Protein AF-A0A1A8GLI5-F1 (afdb_monomer)

Solvent-accessible surface area (backbone atoms only — not comparable to full-atom values): 11047 Å² total; per-residue (Å²): 137,87,86,85,82,88,81,87,75,89,77,87,80,89,78,92,78,89,78,91,79,91,77,84,79,96,72,57,60,94,67,29,44,73,99,77,45,42,70,62,72,66,84,90,74,77,92,80,92,84,79,93,79,85,87,86,91,90,84,86,86,76,79,86,70,85,70,78,75,76,88,79,75,94,66,72,68,57,59,62,54,50,57,49,52,52,52,51,53,51,50,51,53,50,52,54,51,50,50,51,53,52,52,53,51,51,52,52,51,50,50,51,52,52,51,51,55,49,52,56,49,50,52,52,50,51,51,51,51,52,54,53,52,74,70,50,75,86,83,77,80,88,77,89,79,86,86,86,88,89,82,83,91,81,84,86,134

Foldseek 3Di:
DDDDDDDDDDDDDDDDDDDDDPDDDDDADPQFDDPVRHRPPDPDDDDDDDDDDDDDDDDDDDDPDPPPDDDDDPPPVPVVVVVVVVVVVVVVVVVVVVVVVVVVVVVVVVVVVVVVVVVVVVVVVVVVVVVVVVVDPPPPPPDDDDDDDDDDDDDDD

Sequence (157 aa):
QQQVTYQTHFRPTYKTGYKLVTVLEWKCCPGYSGPNCKNFNPPSGGQTHLGPRSHPPPNSGVSARQAQRPERRETAHHETRHGVSDKVRLLEGEVQRLSRTVVDLQSTLNGLTNNLLTNLQDDSKKMLLTLLNNMHPQNNSNSSGAEENPAVLDGHQ

pLDDT: mean 71.93, std 22.94, range [34.28, 98.44]

Structure (mmCIF, N/CA/C/O backbone):
data_AF-A0A1A8GLI5-F1
#
_entry.id   AF-A0A1A8GLI5-F1
#
loop_
_atom_site.group_PDB
_atom_site.id
_atom_site.type_symbol
_atom_site.label_atom_id
_atom_site.label_alt_id
_atom_site.label_comp_id
_atom_site.label_asym_id
_atom_site.label_entity_id
_atom_site.label_seq_id
_atom_site.pdbx_PDB_ins_code
_atom_site.Cartn_x
_atom_site.Cartn_y
_atom_site.Cartn_z
_atom_site.occupancy
_atom_site.B_iso_or_equiv
_atom_site.auth_seq_id
_atom_site.auth_comp_id
_atom_site.auth_asym_id
_atom_site.auth_atom_id
_atom_site.pdbx_PDB_model_num
ATOM 1 N N . GLN A 1 1 ? 51.891 26.035 -65.446 1.00 55.50 1 GLN A N 1
ATOM 2 C CA . GLN A 1 1 ? 51.463 24.628 -65.282 1.00 55.50 1 GLN A CA 1
ATOM 3 C C . GLN A 1 1 ? 50.762 24.525 -63.942 1.00 55.50 1 GLN A C 1
ATOM 5 O O . GLN A 1 1 ? 51.314 25.013 -62.965 1.00 55.50 1 GLN A O 1
ATOM 10 N N . GLN A 1 2 ? 49.537 24.005 -63.903 1.00 68.75 2 GLN A N 1
ATOM 11 C CA . GLN A 1 2 ? 48.732 23.965 -62.682 1.00 68.75 2 GLN A CA 1
ATOM 12 C C . GLN A 1 2 ? 48.789 22.552 -62.101 1.00 68.75 2 GLN A C 1
ATOM 14 O O . GLN A 1 2 ? 48.464 21.587 -62.790 1.00 68.75 2 GLN A O 1
ATOM 19 N N . GLN A 1 3 ? 49.277 22.433 -60.868 1.00 74.62 3 GLN A N 1
ATOM 20 C CA . GLN A 1 3 ? 49.448 21.151 -60.193 1.00 74.62 3 GLN A CA 1
ATOM 21 C C . GLN A 1 3 ? 48.138 20.771 -59.499 1.00 74.62 3 GLN A C 1
ATOM 23 O O . GLN A 1 3 ? 47.621 21.523 -58.675 1.00 74.62 3 GLN A O 1
ATOM 28 N N . VAL A 1 4 ? 47.590 19.613 -59.863 1.00 80.81 4 VAL A N 1
ATOM 29 C CA . VAL A 1 4 ? 46.376 19.064 -59.256 1.00 80.81 4 VAL A CA 1
ATOM 30 C C . VAL A 1 4 ? 46.786 18.162 -58.097 1.00 80.81 4 VAL A C 1
ATOM 32 O O . VAL A 1 4 ? 47.495 17.176 -58.299 1.00 80.81 4 VAL A O 1
ATOM 35 N N . THR A 1 5 ? 46.337 18.495 -56.889 1.00 80.94 5 THR A N 1
ATOM 36 C CA . THR A 1 5 ? 46.560 17.683 -55.686 1.00 80.94 5 THR A CA 1
ATOM 37 C C . THR A 1 5 ? 45.296 16.893 -55.372 1.00 80.94 5 THR A C 1
ATOM 39 O O . THR A 1 5 ? 44.237 17.474 -55.144 1.00 80.94 5 THR A O 1
ATOM 42 N N . TYR A 1 6 ? 45.401 15.566 -55.340 1.00 81.62 6 TYR A N 1
ATOM 43 C CA . TYR A 1 6 ? 44.294 14.683 -54.979 1.00 81.62 6 TYR A CA 1
ATOM 44 C C . TYR A 1 6 ? 44.331 14.387 -53.481 1.00 81.62 6 TYR A C 1
ATOM 46 O O . TYR A 1 6 ? 45.298 13.816 -52.980 1.00 81.62 6 TYR A O 1
ATOM 54 N N . GLN A 1 7 ? 43.267 14.754 -52.765 1.00 82.12 7 GLN A N 1
ATOM 55 C CA . GLN A 1 7 ? 43.093 14.416 -51.355 1.00 82.12 7 GLN A CA 1
ATOM 56 C C . GLN A 1 7 ? 41.993 13.363 -51.213 1.00 82.12 7 GLN A C 1
ATOM 58 O O . GLN A 1 7 ? 40.849 13.570 -51.617 1.00 82.12 7 GLN A O 1
ATOM 63 N N . THR A 1 8 ? 42.346 12.212 -50.644 1.00 81.44 8 THR A N 1
ATOM 64 C CA . THR A 1 8 ? 41.384 11.134 -50.395 1.00 81.44 8 THR A CA 1
ATOM 65 C C . THR A 1 8 ? 40.792 11.308 -49.003 1.00 81.44 8 THR A C 1
ATOM 67 O O . THR A 1 8 ? 41.520 11.321 -48.013 1.00 81.44 8 THR A O 1
ATOM 70 N N . HIS A 1 9 ? 39.466 11.428 -48.919 1.00 82.62 9 HIS A N 1
ATOM 71 C CA . HIS A 1 9 ? 38.748 11.525 -47.650 1.00 82.62 9 HIS A CA 1
ATOM 72 C C . HIS A 1 9 ? 38.094 10.189 -47.307 1.00 82.62 9 HIS A C 1
ATOM 74 O O . HIS A 1 9 ? 37.329 9.634 -48.098 1.00 82.62 9 HIS A O 1
ATOM 80 N N . PHE A 1 10 ? 38.364 9.688 -46.104 1.00 85.50 10 PHE A N 1
ATOM 81 C CA . PHE A 1 10 ? 37.701 8.503 -45.578 1.00 85.50 10 PHE A CA 1
ATOM 82 C C . PHE A 1 10 ? 36.232 8.818 -45.270 1.00 85.50 10 PHE A C 1
ATOM 84 O O . PHE A 1 10 ? 35.932 9.713 -44.479 1.00 85.50 10 PHE A O 1
ATOM 91 N N . ARG A 1 11 ? 35.313 8.077 -45.897 1.00 82.00 11 ARG A N 1
ATOM 92 C CA . ARG A 1 11 ? 33.871 8.149 -45.628 1.00 82.00 11 ARG A CA 1
ATOM 93 C C . ARG A 1 11 ? 33.453 6.909 -44.834 1.00 82.00 11 ARG A C 1
ATOM 95 O O . ARG A 1 11 ? 33.135 5.890 -45.453 1.00 82.00 11 ARG A O 1
ATOM 102 N N . PRO A 1 12 ? 33.467 6.944 -43.488 1.00 84.81 12 PRO A N 1
ATOM 103 C CA . PRO A 1 12 ? 32.988 5.815 -42.708 1.00 84.81 12 PRO A CA 1
ATOM 104 C C . PRO A 1 12 ? 31.524 5.549 -43.052 1.00 84.81 12 PRO A C 1
ATOM 106 O O . PRO A 1 12 ? 30.674 6.432 -42.955 1.00 84.81 12 PRO A O 1
ATOM 109 N N . THR A 1 13 ? 31.237 4.317 -43.460 1.00 84.94 13 THR A N 1
ATOM 110 C CA . THR A 1 13 ? 29.864 3.839 -43.616 1.00 84.94 13 THR A CA 1
ATOM 111 C C . THR A 1 13 ? 29.489 3.098 -42.344 1.00 84.94 13 THR A C 1
ATOM 113 O O . THR A 1 13 ? 30.038 2.034 -42.054 1.00 84.94 13 THR A O 1
ATOM 116 N N . TYR A 1 14 ? 28.573 3.664 -41.567 1.00 88.19 14 TYR A N 1
ATOM 117 C CA . TYR A 1 14 ? 28.050 3.002 -40.379 1.00 88.19 14 TYR A CA 1
ATOM 118 C C . TYR A 1 14 ? 27.063 1.906 -40.787 1.00 88.19 14 TYR A C 1
ATOM 120 O O . TYR A 1 14 ? 26.256 2.089 -41.698 1.00 88.19 14 TYR A O 1
ATOM 128 N N . LYS A 1 15 ? 27.128 0.763 -40.103 1.00 88.00 15 LYS A N 1
ATOM 129 C CA . LYS A 1 15 ? 26.188 -0.349 -40.272 1.00 88.00 15 LYS A CA 1
ATOM 130 C C . LYS A 1 15 ? 25.442 -0.586 -38.966 1.00 88.00 15 LYS A C 1
ATOM 132 O O . LYS A 1 15 ? 26.041 -0.539 -37.893 1.00 88.00 15 LYS A O 1
ATOM 137 N N . THR A 1 16 ? 24.150 -0.874 -39.066 1.00 91.12 16 THR A N 1
ATOM 138 C CA . THR A 1 16 ? 23.327 -1.253 -37.916 1.00 91.12 16 THR A CA 1
ATOM 139 C C . THR A 1 16 ? 23.561 -2.724 -37.590 1.00 91.12 16 THR A C 1
ATOM 141 O O . THR A 1 16 ? 23.347 -3.587 -38.438 1.00 91.12 16 THR A O 1
ATOM 144 N N . GLY A 1 17 ? 24.005 -3.012 -36.367 1.00 91.50 17 GLY A N 1
ATOM 145 C CA . GLY A 1 17 ? 24.081 -4.366 -35.820 1.00 91.50 17 GLY A CA 1
ATOM 146 C C . GLY A 1 17 ? 23.008 -4.575 -34.754 1.00 91.50 17 GLY A C 1
ATOM 147 O O . GLY A 1 17 ? 22.709 -3.658 -33.989 1.00 91.50 17 GLY A O 1
ATOM 148 N N . TYR A 1 18 ? 22.449 -5.781 -34.687 1.00 89.88 18 TYR A N 1
ATOM 149 C CA . TYR A 1 18 ? 21.502 -6.175 -33.645 1.00 89.88 18 TYR A CA 1
ATOM 150 C C . TYR A 1 18 ? 22.209 -7.080 -32.638 1.00 89.88 18 TYR A C 1
ATOM 152 O O . TYR A 1 18 ? 22.925 -8.003 -33.020 1.00 89.88 18 TYR A O 1
ATOM 160 N N . LYS A 1 19 ? 22.010 -6.816 -31.346 1.00 86.94 19 LYS A N 1
ATOM 161 C CA . LYS A 1 19 ? 22.516 -7.652 -30.256 1.00 86.94 19 LYS A CA 1
ATOM 162 C C . LYS A 1 19 ? 21.336 -8.156 -29.440 1.00 86.94 19 LYS A C 1
ATOM 164 O O . LYS A 1 19 ? 20.537 -7.352 -28.967 1.00 86.94 19 LYS A O 1
ATOM 169 N N . LEU A 1 20 ? 21.257 -9.471 -29.257 1.00 89.44 20 LEU A N 1
ATOM 170 C CA . LEU A 1 20 ? 20.320 -10.079 -28.321 1.00 89.44 20 LEU A CA 1
ATOM 171 C C . LEU A 1 20 ? 20.893 -9.968 -26.904 1.00 89.44 20 LEU A C 1
ATOM 173 O O . LEU A 1 20 ? 22.037 -10.351 -26.658 1.00 89.44 20 LEU A O 1
ATOM 177 N N . VAL A 1 21 ? 20.106 -9.426 -25.981 1.00 86.19 21 VAL A N 1
ATOM 178 C CA . VAL A 1 21 ? 20.453 -9.336 -24.559 1.00 86.19 21 VAL A CA 1
ATOM 179 C C . VAL A 1 21 ? 19.558 -10.322 -23.820 1.00 86.19 21 VAL A C 1
ATOM 181 O O . VAL A 1 21 ? 18.352 -10.116 -23.751 1.00 86.19 21 VAL A O 1
ATOM 184 N N . THR A 1 22 ? 20.138 -11.419 -23.329 1.00 89.19 22 THR A N 1
ATOM 185 C CA . THR A 1 22 ? 19.404 -12.514 -22.667 1.00 89.19 22 THR A CA 1
ATOM 186 C C . THR A 1 22 ? 19.232 -12.301 -21.167 1.00 89.19 22 THR A C 1
ATOM 188 O O . THR A 1 22 ? 18.294 -12.828 -20.581 1.00 89.19 22 THR A O 1
ATOM 191 N N . VAL A 1 23 ? 20.117 -11.520 -20.544 1.00 83.69 23 VAL A N 1
ATOM 192 C CA . VAL A 1 23 ? 20.061 -11.171 -19.122 1.00 83.69 23 VAL A CA 1
ATOM 193 C C . VAL A 1 23 ? 20.458 -9.709 -18.971 1.00 83.69 23 VAL A C 1
ATOM 195 O O . VAL A 1 23 ? 21.470 -9.273 -19.525 1.00 83.69 23 VAL A O 1
ATOM 198 N N . LEU A 1 24 ? 19.659 -8.953 -18.220 1.00 83.69 24 LEU A N 1
ATOM 199 C CA . LEU A 1 24 ? 19.950 -7.577 -17.843 1.00 83.69 24 LEU A CA 1
ATOM 200 C C . LEU A 1 24 ? 19.832 -7.454 -16.328 1.00 83.69 24 LEU A C 1
ATOM 202 O O . LEU A 1 24 ? 18.825 -7.835 -15.741 1.00 83.69 24 LEU A O 1
ATOM 206 N N . GLU A 1 25 ? 20.875 -6.916 -15.711 1.00 81.06 25 GLU A N 1
ATOM 207 C CA . GLU A 1 25 ? 20.880 -6.566 -14.298 1.00 81.06 25 GLU A CA 1
ATOM 208 C C . GLU A 1 25 ? 20.814 -5.043 -14.187 1.00 81.06 25 GLU A C 1
ATOM 210 O O . GLU A 1 25 ? 21.560 -4.332 -14.870 1.00 81.06 25 GLU A O 1
ATOM 215 N N . TRP A 1 26 ? 19.919 -4.532 -13.342 1.00 84.00 26 TRP A N 1
ATOM 216 C CA . TRP A 1 26 ? 19.853 -3.101 -13.075 1.00 84.00 26 TRP A CA 1
ATOM 217 C C . TRP A 1 26 ? 21.076 -2.677 -12.258 1.00 84.00 26 TRP A C 1
ATOM 219 O O . TRP A 1 26 ? 21.265 -3.121 -11.128 1.00 84.00 26 TRP A O 1
ATOM 229 N N . LYS A 1 27 ? 21.907 -1.800 -12.827 1.00 87.31 27 LYS A N 1
ATOM 230 C CA . LYS A 1 27 ? 23.078 -1.221 -12.158 1.00 87.31 27 LYS A CA 1
ATOM 231 C C . LYS A 1 27 ? 23.028 0.294 -12.230 1.00 87.31 27 LYS A C 1
ATOM 233 O O . LYS A 1 27 ? 22.599 0.865 -13.230 1.00 87.31 27 LYS A O 1
ATOM 238 N N . CYS A 1 28 ? 23.499 0.943 -11.172 1.00 90.25 28 CYS A N 1
ATOM 239 C CA . CYS A 1 28 ? 23.680 2.385 -11.172 1.00 90.25 28 CYS A CA 1
ATOM 240 C C . CYS A 1 28 ? 24.827 2.783 -12.115 1.00 90.25 28 CYS A C 1
ATOM 242 O O . CYS A 1 28 ? 25.810 2.053 -12.261 1.00 90.25 28 CYS A O 1
ATOM 244 N N . CYS A 1 29 ? 24.713 3.955 -12.744 1.00 90.25 29 CYS A N 1
ATOM 245 C CA . CYS A 1 29 ? 25.813 4.546 -13.504 1.00 90.25 29 CYS A CA 1
ATOM 246 C C . CYS A 1 29 ? 27.051 4.738 -12.603 1.00 90.25 29 CYS A C 1
ATOM 248 O O . CYS A 1 29 ? 26.889 4.963 -11.400 1.00 90.25 29 CYS A O 1
ATOM 250 N N . PRO A 1 30 ? 28.280 4.711 -13.155 1.00 89.69 30 PRO A N 1
ATOM 251 C CA . PRO A 1 30 ? 29.489 4.990 -12.382 1.00 89.69 30 PRO A CA 1
ATOM 252 C C . PRO A 1 30 ? 29.357 6.281 -11.552 1.00 89.69 30 PRO A C 1
ATOM 254 O O . PRO A 1 30 ? 28.968 7.319 -12.085 1.00 89.69 30 PRO A O 1
ATOM 257 N N . GLY A 1 31 ? 29.645 6.205 -10.247 1.00 85.00 31 GLY A N 1
ATOM 258 C CA . GLY A 1 31 ? 29.505 7.320 -9.293 1.00 85.00 31 GLY A CA 1
ATOM 259 C C . GLY A 1 31 ? 28.176 7.375 -8.522 1.00 85.00 31 GLY A C 1
ATOM 260 O O . GLY A 1 31 ? 28.040 8.177 -7.599 1.00 85.00 31 GLY A O 1
ATOM 261 N N . TYR A 1 32 ? 27.214 6.508 -8.844 1.00 88.00 32 TYR A N 1
ATOM 262 C CA . TYR A 1 32 ? 25.923 6.423 -8.159 1.00 88.00 32 TYR A CA 1
ATOM 263 C C . TYR A 1 32 ? 25.768 5.062 -7.47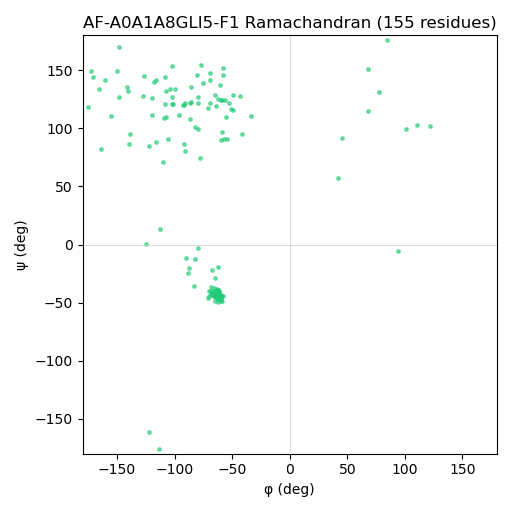0 1.00 88.00 32 TYR A C 1
ATOM 265 O O . TYR A 1 32 ? 26.179 4.039 -8.017 1.00 88.00 32 TYR A O 1
ATOM 273 N N . SER A 1 33 ? 25.178 5.030 -6.273 1.00 87.25 33 SER A N 1
ATOM 274 C CA . SER A 1 33 ? 25.004 3.797 -5.492 1.00 87.25 33 SER A CA 1
ATOM 275 C C . SER A 1 33 ? 23.734 3.806 -4.629 1.00 87.25 33 SER A C 1
ATOM 277 O O . SER A 1 33 ? 23.042 4.820 -4.494 1.00 87.25 33 SER A O 1
ATOM 279 N N . GLY A 1 34 ? 23.401 2.643 -4.064 1.00 85.75 34 GLY A N 1
ATOM 280 C CA . GLY A 1 34 ? 22.230 2.447 -3.210 1.00 85.75 34 GLY A CA 1
ATOM 281 C C . GLY A 1 34 ? 20.926 2.175 -3.974 1.00 85.75 34 GLY A C 1
ATOM 282 O O . GLY A 1 34 ? 20.897 2.230 -5.204 1.00 85.75 34 GLY A O 1
ATOM 283 N N . PRO A 1 35 ? 19.824 1.905 -3.249 1.00 84.19 35 PRO A N 1
ATOM 284 C CA . PRO A 1 35 ? 18.543 1.484 -3.832 1.00 84.19 35 PRO A CA 1
ATOM 285 C C . PRO A 1 35 ? 17.910 2.532 -4.758 1.00 84.19 35 PRO A C 1
ATOM 287 O O . PRO A 1 35 ? 17.083 2.193 -5.594 1.00 84.19 35 PRO A O 1
ATOM 290 N N . ASN A 1 36 ? 18.320 3.797 -4.633 1.00 85.31 36 ASN A N 1
ATOM 291 C CA . ASN A 1 36 ? 17.832 4.910 -5.446 1.00 85.31 36 ASN A CA 1
ATOM 292 C C . ASN A 1 36 ? 18.908 5.492 -6.378 1.00 85.31 36 ASN A C 1
ATOM 294 O O . ASN A 1 36 ? 18.722 6.600 -6.872 1.00 85.31 36 ASN A O 1
ATOM 298 N N . CYS A 1 37 ? 20.045 4.801 -6.572 1.00 89.69 37 CYS A N 1
ATOM 299 C CA . CYS A 1 37 ? 21.197 5.294 -7.337 1.00 89.69 37 CYS A CA 1
ATOM 300 C C . CYS A 1 37 ? 21.500 6.767 -7.037 1.00 89.69 37 CYS A C 1
ATOM 302 O O . CYS A 1 37 ? 21.468 7.609 -7.932 1.00 89.69 37 CYS A O 1
ATOM 304 N N . LYS A 1 38 ? 21.736 7.098 -5.764 1.00 88.12 38 LYS A N 1
ATOM 305 C CA . LYS A 1 38 ? 22.083 8.464 -5.363 1.00 88.12 38 LYS A CA 1
ATOM 306 C C . LYS A 1 38 ? 23.565 8.695 -5.635 1.00 88.12 38 LYS A C 1
ATOM 308 O O . LYS A 1 38 ? 24.366 7.768 -5.531 1.00 88.12 38 LYS A O 1
ATOM 313 N N . ASN A 1 39 ? 23.920 9.924 -6.006 1.00 86.38 39 ASN A N 1
ATOM 314 C CA . ASN A 1 39 ? 25.314 10.293 -6.217 1.00 86.38 39 ASN A CA 1
ATOM 315 C C . ASN A 1 39 ? 26.086 10.060 -4.913 1.00 86.38 39 ASN A C 1
ATOM 317 O O . ASN A 1 39 ? 25.691 10.587 -3.870 1.00 86.38 39 ASN A O 1
ATOM 321 N N . PHE A 1 40 ? 27.148 9.257 -4.978 1.00 71.44 40 PHE A N 1
ATOM 322 C CA . PHE A 1 40 ? 28.005 9.011 -3.826 1.00 71.44 40 PHE A CA 1
ATOM 323 C C . PHE A 1 40 ? 28.990 10.155 -3.594 1.00 71.44 40 PHE A C 1
ATOM 325 O O . PHE A 1 40 ? 29.700 10.095 -2.604 1.00 71.44 40 PHE A O 1
ATOM 332 N N . ASN A 1 41 ? 29.047 11.199 -4.435 1.00 67.50 41 ASN A N 1
ATOM 333 C CA . ASN A 1 41 ? 29.911 12.337 -4.131 1.00 67.50 41 ASN A CA 1
ATOM 334 C C . ASN A 1 41 ? 29.545 12.886 -2.744 1.00 67.50 41 ASN A C 1
ATOM 336 O O . ASN A 1 41 ? 28.466 13.477 -2.601 1.00 67.50 41 ASN A O 1
ATOM 340 N N . PRO A 1 42 ? 30.413 12.713 -1.724 1.00 57.19 42 PRO A N 1
ATOM 341 C CA . PRO A 1 42 ? 30.255 13.496 -0.520 1.00 57.19 42 PRO A CA 1
ATOM 342 C C . PRO A 1 42 ? 30.320 14.967 -0.949 1.00 57.19 42 PRO A C 1
ATOM 344 O O . PRO A 1 42 ? 31.027 15.286 -1.916 1.00 57.19 42 PRO A O 1
ATOM 347 N N . PRO A 1 43 ? 29.575 15.874 -0.293 1.00 50.28 43 PRO A N 1
ATOM 348 C CA . PRO A 1 43 ? 29.776 17.297 -0.513 1.00 50.28 43 PRO A CA 1
ATOM 349 C C . PRO A 1 43 ? 31.272 17.560 -0.354 1.00 50.28 43 PRO A C 1
ATOM 351 O O . PRO A 1 43 ? 31.849 17.250 0.686 1.00 50.28 43 PRO A O 1
ATOM 354 N N . SER A 1 44 ? 31.911 18.000 -1.438 1.00 50.00 44 SER A N 1
ATOM 355 C CA . SER A 1 44 ? 33.351 18.179 -1.512 1.00 50.00 44 SER A CA 1
ATOM 356 C C . SER A 1 44 ? 33.800 19.168 -0.441 1.00 50.00 44 SER A C 1
ATOM 358 O O . SER A 1 44 ? 33.742 20.378 -0.625 1.00 50.00 44 SER A O 1
ATOM 360 N N . GLY A 1 45 ? 34.260 18.631 0.680 1.00 46.78 45 GLY A N 1
ATOM 361 C CA . GLY A 1 45 ? 35.185 19.266 1.594 1.00 46.78 45 GLY A CA 1
ATOM 362 C C . GLY A 1 45 ? 36.411 18.370 1.657 1.00 46.78 45 GLY A C 1
ATOM 363 O O . GLY A 1 45 ? 36.330 17.260 2.169 1.00 46.78 45 GLY A O 1
ATOM 364 N N . GLY A 1 46 ? 37.530 18.844 1.113 1.00 39.06 46 GLY A N 1
ATOM 365 C CA . GLY A 1 46 ? 38.833 18.208 1.290 1.00 39.06 46 GLY A CA 1
ATOM 366 C C . GLY A 1 46 ? 39.293 17.367 0.107 1.00 39.06 46 GLY A C 1
ATOM 367 O O . GLY A 1 46 ? 38.940 16.205 -0.055 1.00 39.06 46 GLY A O 1
ATOM 368 N N . GLN A 1 47 ? 40.158 17.978 -0.696 1.00 50.12 47 GLN A N 1
ATOM 369 C CA . GLN A 1 47 ? 41.111 17.271 -1.534 1.00 50.12 47 GLN A CA 1
ATOM 370 C C . GLN A 1 47 ? 41.969 16.358 -0.650 1.00 50.12 47 GLN A C 1
ATOM 372 O O . GLN A 1 47 ? 42.648 16.863 0.238 1.00 50.12 47 GLN A O 1
ATOM 377 N N . THR A 1 48 ? 42.019 15.061 -0.945 1.00 36.16 48 THR A N 1
ATOM 378 C CA . THR A 1 48 ? 43.155 14.226 -0.534 1.00 36.16 48 THR A CA 1
ATOM 379 C C . THR A 1 48 ? 43.498 13.283 -1.674 1.00 36.16 48 THR A C 1
ATOM 381 O O . THR A 1 48 ? 43.013 12.161 -1.784 1.00 36.16 48 THR A O 1
ATOM 384 N N . HIS A 1 49 ? 44.325 13.799 -2.574 1.00 48.06 49 HIS A N 1
ATOM 385 C CA . HIS A 1 49 ? 44.995 13.041 -3.613 1.00 48.06 49 HIS A CA 1
ATOM 386 C C . HIS A 1 49 ? 46.209 12.351 -2.979 1.00 48.06 49 HIS A C 1
ATOM 388 O O . HIS A 1 49 ? 47.233 12.996 -2.774 1.00 48.06 49 HIS A O 1
ATOM 394 N N . LEU A 1 50 ? 46.110 11.064 -2.636 1.00 42.41 50 LEU A N 1
ATOM 395 C CA . LEU A 1 50 ? 47.266 10.267 -2.207 1.00 42.41 50 LEU A CA 1
ATOM 396 C C . LEU A 1 50 ? 47.204 8.860 -2.814 1.00 42.41 50 LEU A C 1
ATOM 398 O O . LEU A 1 50 ? 46.579 7.949 -2.283 1.00 42.41 50 LEU A O 1
ATOM 402 N N . GLY A 1 51 ? 47.887 8.704 -3.947 1.00 34.28 51 GLY A N 1
ATOM 403 C CA . GLY A 1 51 ? 48.207 7.425 -4.574 1.00 34.28 51 GLY A CA 1
ATOM 404 C C . GLY A 1 51 ? 49.102 7.658 -5.799 1.00 34.28 51 GLY A C 1
ATOM 405 O O . GLY A 1 51 ? 48.675 8.370 -6.708 1.00 34.28 51 GLY A O 1
ATOM 406 N N . PRO A 1 52 ? 50.346 7.140 -5.844 1.00 48.00 52 PRO A N 1
ATOM 407 C CA . PRO A 1 52 ? 51.311 7.519 -6.867 1.00 48.00 52 PRO A CA 1
ATOM 408 C C . PRO A 1 52 ? 51.130 6.666 -8.126 1.00 48.00 52 PRO A C 1
ATOM 410 O O . PRO A 1 52 ? 51.254 5.441 -8.086 1.00 48.00 52 PRO A O 1
ATOM 413 N N . ARG A 1 53 ? 50.900 7.305 -9.276 1.00 41.41 53 ARG A N 1
ATOM 414 C CA . ARG A 1 53 ? 51.209 6.685 -10.567 1.00 41.41 53 ARG A CA 1
ATOM 415 C C . ARG A 1 53 ? 51.766 7.714 -11.541 1.00 41.41 53 ARG A C 1
ATOM 417 O O . ARG A 1 53 ? 51.317 8.852 -11.610 1.00 41.41 53 ARG A O 1
ATOM 424 N N . SER A 1 54 ? 52.824 7.280 -12.201 1.00 36.88 54 SER A N 1
ATOM 425 C CA . SER A 1 54 ? 53.907 8.080 -12.746 1.00 36.88 54 SER A CA 1
ATOM 426 C C . SER A 1 54 ? 53.618 8.626 -14.153 1.00 36.88 54 SER A C 1
ATOM 428 O O . SER A 1 54 ? 53.223 7.866 -15.028 1.00 36.88 54 SER A O 1
ATOM 430 N N . HIS A 1 55 ? 53.941 9.913 -14.339 1.00 39.81 55 HIS A N 1
ATOM 431 C CA . HIS A 1 55 ? 54.316 10.641 -15.573 1.00 39.81 55 HIS A CA 1
ATOM 432 C C . HIS A 1 55 ? 53.293 10.895 -16.723 1.00 39.81 55 HIS A C 1
ATOM 434 O O . HIS A 1 55 ? 52.338 10.140 -16.880 1.00 39.81 55 HIS A O 1
ATOM 440 N N . PRO A 1 56 ? 53.460 12.011 -17.494 1.00 47.47 56 PRO A N 1
ATOM 441 C CA . PRO A 1 56 ? 52.360 12.806 -18.080 1.00 47.47 56 PRO A CA 1
ATOM 442 C C . PRO A 1 56 ? 52.443 12.927 -19.654 1.00 47.47 56 PRO A C 1
ATOM 444 O O . PRO A 1 56 ? 53.074 12.055 -20.248 1.00 47.47 56 PRO A O 1
ATOM 447 N N . PRO A 1 57 ? 51.781 13.877 -20.384 1.00 61.72 57 PRO A N 1
ATOM 448 C CA . PRO A 1 57 ? 50.873 13.622 -21.531 1.00 61.72 57 PRO A CA 1
ATOM 449 C C . PRO A 1 57 ? 51.418 14.144 -22.903 1.00 61.72 57 PRO A C 1
ATOM 451 O O . PRO A 1 57 ? 52.557 14.609 -22.933 1.00 61.72 57 PRO A O 1
ATOM 454 N N . PRO A 1 58 ? 50.692 14.070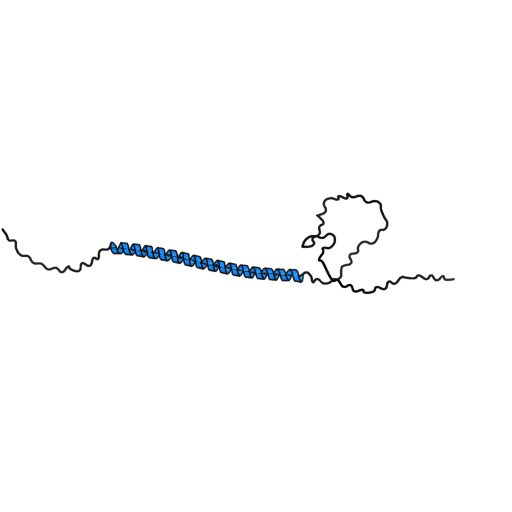 -24.056 1.00 47.91 58 PRO A N 1
ATOM 455 C CA . PRO A 1 58 ? 49.705 15.109 -24.455 1.00 47.91 58 PRO A CA 1
ATOM 456 C C . PRO A 1 58 ? 48.528 14.544 -25.316 1.00 47.91 58 PRO A C 1
ATOM 458 O O . PRO A 1 58 ? 48.667 13.553 -26.019 1.00 47.91 58 PRO A O 1
ATOM 461 N N . ASN A 1 59 ? 47.296 15.054 -25.306 1.00 35.28 59 ASN A N 1
ATOM 462 C CA . ASN A 1 59 ? 46.903 16.350 -25.846 1.00 35.28 59 ASN A CA 1
ATOM 463 C C . ASN A 1 59 ? 45.452 16.681 -25.455 1.00 35.28 59 ASN A C 1
ATOM 465 O O . ASN A 1 59 ? 44.579 15.816 -25.397 1.00 35.28 59 ASN A O 1
ATOM 469 N N . SER A 1 60 ? 45.242 17.971 -25.216 1.00 44.16 60 SER A N 1
ATOM 470 C CA . SER A 1 60 ? 43.985 18.642 -24.893 1.00 44.16 60 SER A CA 1
ATOM 471 C C . SER A 1 60 ? 43.096 18.853 -26.126 1.00 44.16 60 SER A C 1
ATOM 473 O O . SER A 1 60 ? 43.592 19.007 -27.239 1.00 44.16 60 SER A O 1
ATOM 475 N N . GLY A 1 61 ? 41.785 18.948 -25.885 1.00 35.16 61 GLY A N 1
ATOM 476 C CA . GLY A 1 61 ? 40.745 19.329 -26.844 1.00 35.16 61 GLY A CA 1
ATOM 477 C C . GLY A 1 61 ? 39.871 18.123 -27.172 1.00 35.16 61 GLY A C 1
ATOM 478 O O . GLY A 1 61 ? 40.285 17.235 -27.895 1.00 35.16 61 GLY A O 1
ATOM 479 N N . VAL A 1 62 ? 38.658 17.980 -26.646 1.00 43.12 62 VAL A N 1
ATOM 480 C CA .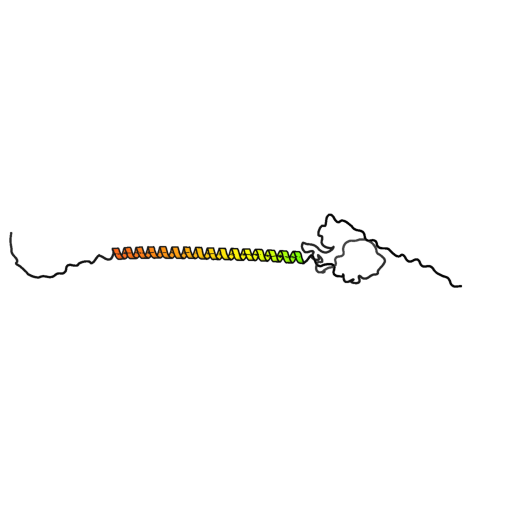 VAL A 1 62 ? 37.551 18.919 -26.814 1.00 43.12 62 VAL A CA 1
ATOM 481 C C . VAL A 1 62 ? 36.680 18.891 -25.561 1.00 43.12 62 VAL A C 1
ATOM 483 O O . VAL A 1 62 ? 36.220 17.841 -25.119 1.00 43.12 62 VAL A O 1
ATOM 486 N N . SER A 1 63 ? 36.469 20.085 -25.011 1.00 37.56 63 SER A N 1
ATOM 487 C CA . SER A 1 63 ? 35.477 20.389 -23.988 1.00 37.56 63 SER A CA 1
ATOM 488 C C . SER A 1 63 ? 34.148 19.713 -24.314 1.00 37.56 63 SER A C 1
ATOM 490 O O . SER A 1 63 ? 33.628 19.861 -25.423 1.00 37.56 63 SER A O 1
ATOM 492 N N . ALA A 1 64 ? 33.620 18.971 -23.343 1.00 36.31 64 ALA A N 1
ATOM 493 C CA . ALA A 1 64 ? 32.290 18.397 -23.365 1.00 36.31 64 ALA A CA 1
ATOM 494 C C . ALA A 1 64 ? 31.261 19.507 -23.621 1.00 36.31 64 ALA A C 1
ATOM 496 O O . ALA A 1 64 ? 30.748 20.140 -22.700 1.00 36.31 64 ALA A O 1
ATOM 497 N N . ARG A 1 65 ? 30.944 19.753 -24.895 1.00 38.72 65 ARG A N 1
ATOM 498 C CA . ARG A 1 65 ? 29.715 20.447 -25.245 1.00 38.72 65 ARG A CA 1
ATOM 499 C C . ARG A 1 65 ? 28.582 19.547 -24.791 1.00 38.72 65 ARG A C 1
ATOM 501 O O . ARG A 1 65 ? 28.458 18.417 -25.260 1.00 38.72 65 ARG A O 1
ATOM 508 N N . GLN A 1 66 ? 27.774 20.080 -23.880 1.00 49.72 66 GLN A N 1
ATOM 509 C CA . GLN A 1 66 ? 26.391 19.685 -23.668 1.00 49.72 66 GLN A CA 1
ATOM 510 C C . GLN A 1 66 ? 25.724 19.464 -25.032 1.00 49.72 66 GLN A C 1
ATOM 512 O O . GLN A 1 66 ? 25.247 20.401 -25.665 1.00 49.72 66 GLN A O 1
ATOM 517 N N . ALA A 1 67 ? 25.695 18.222 -25.499 1.00 37.03 67 ALA A N 1
ATOM 518 C CA . ALA A 1 67 ? 24.678 17.797 -26.433 1.00 37.03 67 ALA A CA 1
ATOM 519 C C . ALA A 1 67 ? 23.474 17.477 -25.556 1.00 37.03 67 ALA A C 1
ATOM 521 O O . ALA A 1 67 ? 23.449 16.458 -24.861 1.00 37.03 67 ALA A O 1
ATOM 522 N N . GLN A 1 68 ? 22.522 18.408 -25.521 1.00 47.97 68 GLN A N 1
ATOM 523 C CA . GLN A 1 68 ? 21.198 18.119 -25.006 1.00 47.97 68 GLN A CA 1
ATOM 524 C C . GLN A 1 68 ? 20.707 16.839 -25.676 1.00 47.97 68 GLN A C 1
ATOM 526 O O . GLN A 1 68 ? 20.580 16.742 -26.895 1.00 47.97 68 GLN A O 1
ATOM 531 N N . ARG A 1 69 ? 20.526 15.830 -24.833 1.00 38.03 69 ARG A N 1
ATOM 532 C CA . ARG A 1 69 ? 19.884 14.566 -25.142 1.00 38.03 69 ARG A CA 1
ATOM 533 C C . ARG A 1 69 ? 18.515 14.871 -25.765 1.00 38.03 69 ARG A C 1
ATOM 535 O O . ARG A 1 69 ? 17.705 15.492 -25.082 1.00 38.03 69 ARG A O 1
ATOM 542 N N . PRO A 1 70 ? 18.214 14.413 -26.991 1.00 43.38 70 PRO A N 1
ATOM 543 C CA . PRO A 1 70 ? 16.833 14.280 -27.419 1.00 43.38 70 PRO A CA 1
ATOM 544 C C . PRO A 1 70 ? 16.170 13.262 -26.493 1.00 43.38 70 PRO A C 1
ATOM 546 O O . PRO A 1 70 ? 16.698 12.157 -26.309 1.00 43.38 70 PRO A O 1
ATOM 549 N N . GLU A 1 71 ? 15.068 13.670 -25.868 1.00 50.88 71 GLU A N 1
ATOM 550 C CA . GLU A 1 71 ? 14.164 12.836 -25.081 1.00 50.88 71 GLU A CA 1
ATOM 551 C C . GLU A 1 71 ? 14.077 11.424 -25.663 1.00 50.88 71 GLU A C 1
ATOM 553 O O . GLU A 1 71 ? 13.520 11.187 -26.734 1.00 50.88 71 GLU A O 1
ATOM 558 N N . ARG A 1 72 ? 14.635 10.451 -24.945 1.00 45.06 72 ARG A N 1
ATOM 559 C CA . ARG A 1 72 ? 14.410 9.042 -25.249 1.00 45.06 72 ARG A CA 1
ATOM 560 C C . ARG A 1 72 ? 13.686 8.420 -24.073 1.00 45.06 72 ARG A C 1
ATOM 562 O O . ARG A 1 72 ? 14.326 7.905 -23.162 1.00 45.06 72 ARG A O 1
ATOM 569 N N . ARG A 1 73 ? 12.357 8.530 -24.171 1.00 53.72 73 ARG A N 1
ATOM 570 C CA . ARG A 1 73 ? 11.293 7.781 -23.490 1.00 53.72 73 ARG A CA 1
ATOM 571 C C . ARG A 1 73 ? 11.483 7.590 -21.989 1.00 53.72 73 ARG A C 1
ATOM 573 O O . ARG A 1 73 ? 12.030 6.606 -21.503 1.00 53.72 73 ARG A O 1
ATOM 580 N N . GLU A 1 74 ? 10.915 8.549 -21.284 1.00 48.22 74 GLU A N 1
ATOM 581 C CA . GLU A 1 74 ? 10.420 8.445 -19.924 1.00 48.22 74 GLU A CA 1
ATOM 582 C C . GLU A 1 74 ? 9.322 7.362 -19.854 1.00 48.22 74 GLU A C 1
ATOM 584 O O . GLU A 1 74 ? 8.151 7.625 -20.094 1.00 48.22 74 GLU A O 1
ATOM 589 N N . THR A 1 75 ? 9.691 6.105 -19.596 1.00 47.53 75 THR A N 1
ATOM 590 C CA . THR A 1 75 ? 8.713 5.037 -19.281 1.00 47.53 75 THR A CA 1
ATOM 591 C C . THR A 1 75 ? 8.995 4.318 -17.960 1.00 47.53 75 THR A C 1
ATOM 593 O O . THR A 1 75 ? 8.219 3.460 -17.568 1.00 47.53 75 THR A O 1
ATOM 596 N N . ALA A 1 76 ? 10.040 4.695 -17.214 1.00 48.03 76 ALA A N 1
ATOM 597 C CA . ALA A 1 76 ? 10.349 4.085 -15.912 1.00 48.03 76 ALA A CA 1
ATOM 598 C C . ALA A 1 76 ? 9.633 4.753 -14.718 1.00 48.03 76 ALA A C 1
ATOM 600 O O . ALA A 1 76 ? 9.489 4.147 -13.661 1.00 48.03 76 ALA A O 1
ATOM 601 N N . HIS A 1 77 ? 9.158 5.997 -14.856 1.00 51.53 77 HIS A N 1
ATOM 602 C CA . HIS A 1 77 ? 8.510 6.720 -13.751 1.00 51.53 77 HIS A CA 1
ATOM 603 C C . HIS A 1 77 ? 7.032 6.366 -13.547 1.00 51.53 77 HIS A C 1
ATOM 605 O O . HIS A 1 77 ? 6.463 6.719 -12.510 1.00 51.53 77 HIS A O 1
ATOM 611 N N . HIS A 1 78 ? 6.405 5.663 -14.495 1.00 52.41 78 HIS A N 1
ATOM 612 C CA . HIS A 1 78 ? 4.983 5.346 -14.394 1.00 52.41 78 HIS A CA 1
ATOM 613 C C . HIS A 1 78 ? 4.699 4.113 -13.532 1.00 52.41 78 HIS A C 1
ATOM 615 O O . HIS A 1 78 ? 3.745 4.145 -12.759 1.00 52.41 78 HIS A O 1
ATOM 621 N N . GLU A 1 79 ? 5.555 3.088 -13.563 1.00 52.25 79 GLU A N 1
ATOM 622 C CA . GLU A 1 79 ? 5.353 1.862 -12.773 1.00 52.25 79 GLU A CA 1
ATOM 623 C C . GLU A 1 79 ? 5.509 2.115 -11.265 1.00 52.25 79 GLU A C 1
ATOM 625 O O . GLU A 1 79 ? 4.667 1.697 -10.468 1.00 52.25 79 GLU A O 1
ATOM 630 N N . THR A 1 80 ? 6.522 2.890 -10.860 1.00 55.66 80 THR A N 1
ATOM 631 C CA . THR A 1 80 ? 6.754 3.211 -9.442 1.00 55.66 80 THR A CA 1
ATOM 632 C C . THR A 1 80 ? 5.658 4.108 -8.863 1.00 55.66 80 THR A C 1
ATOM 634 O O . THR A 1 80 ? 5.263 3.922 -7.714 1.00 55.66 80 THR A O 1
ATOM 637 N N . ARG A 1 81 ? 5.120 5.066 -9.635 1.00 57.38 81 ARG A N 1
ATOM 638 C CA . ARG A 1 81 ? 4.011 5.919 -9.164 1.00 57.38 81 ARG A CA 1
ATOM 639 C C . ARG A 1 81 ? 2.697 5.151 -9.043 1.00 57.38 81 ARG A C 1
ATOM 641 O O . ARG A 1 81 ? 1.973 5.371 -8.074 1.00 57.38 81 ARG A O 1
ATOM 648 N N . HIS A 1 82 ? 2.396 4.262 -9.990 1.00 61.16 82 HIS A N 1
ATOM 649 C CA . HIS A 1 82 ? 1.130 3.530 -9.969 1.00 61.16 82 HIS A CA 1
ATOM 650 C C . HIS A 1 82 ? 1.099 2.500 -8.837 1.00 61.16 82 HIS A C 1
ATOM 652 O O . HIS A 1 82 ? 0.181 2.523 -8.021 1.00 61.16 82 HIS A O 1
ATOM 658 N N . GLY A 1 83 ? 2.174 1.721 -8.677 1.00 74.12 83 GLY A N 1
ATOM 659 C CA . GLY A 1 83 ? 2.268 0.729 -7.604 1.00 74.12 83 GLY A CA 1
ATOM 660 C C . GLY A 1 83 ? 2.294 1.333 -6.194 1.00 74.12 83 GLY A C 1
ATOM 661 O O . GLY A 1 83 ? 1.821 0.704 -5.249 1.00 74.12 83 GLY A O 1
ATOM 662 N N . VAL A 1 84 ? 2.811 2.557 -6.021 1.00 80.56 84 VAL A N 1
ATOM 663 C CA . VAL A 1 84 ? 2.705 3.282 -4.740 1.00 80.56 84 VAL A CA 1
ATOM 664 C C . VAL A 1 84 ? 1.264 3.726 -4.486 1.00 80.56 84 VAL A C 1
ATOM 666 O O . VAL A 1 84 ? 0.767 3.531 -3.380 1.00 80.56 84 VAL A O 1
ATOM 669 N N . SER A 1 85 ? 0.572 4.262 -5.496 1.00 84.00 85 SER A N 1
ATOM 670 C CA . SER A 1 85 ? -0.833 4.667 -5.359 1.00 84.00 85 SER A CA 1
ATOM 671 C C . SER A 1 85 ? -1.741 3.486 -5.006 1.00 84.00 85 SER A C 1
ATOM 673 O O . SER A 1 85 ? -2.619 3.633 -4.160 1.00 84.00 85 SER A O 1
ATOM 675 N N . ASP A 1 86 ? -1.519 2.314 -5.598 1.00 87.94 86 ASP A N 1
ATOM 676 C CA . ASP A 1 86 ? -2.326 1.121 -5.316 1.00 87.94 86 ASP A CA 1
ATOM 677 C C . ASP A 1 86 ? -2.097 0.597 -3.893 1.00 87.94 86 ASP A C 1
ATOM 679 O O . ASP A 1 86 ? -3.049 0.256 -3.190 1.00 87.94 86 ASP A O 1
ATOM 683 N N . LYS A 1 87 ? -0.844 0.618 -3.417 1.00 91.50 87 LYS A N 1
ATOM 684 C CA . LYS A 1 87 ? -0.506 0.285 -2.022 1.00 91.50 87 LYS A CA 1
ATOM 685 C C . LYS A 1 87 ? -1.147 1.252 -1.028 1.00 91.50 87 LYS A C 1
ATOM 687 O O . LYS A 1 87 ? -1.627 0.815 0.014 1.00 91.50 87 LYS A O 1
ATOM 692 N N . VAL A 1 88 ? -1.175 2.548 -1.346 1.00 93.38 88 VAL A N 1
ATOM 693 C CA . VAL A 1 88 ? -1.835 3.562 -0.508 1.00 93.38 88 VAL A CA 1
ATOM 694 C C . VAL A 1 88 ? -3.340 3.304 -0.434 1.00 93.38 88 VAL A C 1
ATOM 696 O O . VAL A 1 88 ? -3.892 3.302 0.662 1.00 93.38 88 VAL A O 1
ATOM 699 N N . ARG A 1 89 ? -3.991 2.993 -1.562 1.00 93.25 89 ARG A N 1
ATOM 700 C CA . ARG A 1 89 ? -5.428 2.665 -1.599 1.00 93.25 89 ARG A CA 1
ATOM 701 C C . ARG A 1 89 ? -5.767 1.400 -0.808 1.00 93.25 89 ARG A C 1
ATOM 703 O O . ARG A 1 89 ? -6.793 1.359 -0.134 1.00 93.25 89 ARG A O 1
ATOM 710 N N . LEU A 1 90 ? -4.908 0.380 -0.860 1.00 94.94 90 LEU A N 1
ATOM 711 C CA . LEU A 1 90 ? -5.067 -0.831 -0.049 1.00 94.94 90 LEU A CA 1
ATOM 712 C C . LEU A 1 90 ? -4.994 -0.508 1.449 1.00 94.94 90 LEU A C 1
ATOM 714 O O . LEU A 1 90 ? -5.862 -0.917 2.216 1.00 94.94 90 LEU A O 1
ATOM 718 N N . LEU A 1 91 ? -3.968 0.245 1.856 1.00 97.12 91 LEU A N 1
ATOM 719 C CA . LEU A 1 91 ? -3.773 0.635 3.252 1.00 97.12 91 LEU A CA 1
ATOM 720 C C . LEU A 1 91 ? -4.925 1.498 3.768 1.00 97.12 91 LEU A C 1
ATOM 722 O O . LEU A 1 91 ? -5.371 1.305 4.893 1.00 97.12 91 LEU A O 1
ATOM 726 N N . GLU A 1 92 ? -5.444 2.405 2.946 1.00 96.88 92 GLU A N 1
ATOM 727 C CA . GLU A 1 92 ? -6.628 3.193 3.278 1.00 96.88 92 GLU A CA 1
ATOM 728 C C . GLU A 1 92 ? -7.845 2.292 3.542 1.00 96.88 92 GLU A C 1
ATOM 730 O O . GLU A 1 92 ? -8.533 2.462 4.551 1.00 96.88 92 GLU A O 1
ATOM 735 N N . GLY A 1 93 ? -8.065 1.281 2.694 1.00 97.12 93 GLY A N 1
ATOM 736 C CA . GLY A 1 93 ? -9.115 0.281 2.896 1.00 97.12 93 GLY A CA 1
ATOM 737 C C . GLY A 1 93 ? -8.955 -0.499 4.205 1.00 97.12 93 GLY A C 1
ATOM 738 O O . GLY A 1 93 ? -9.926 -0.659 4.950 1.00 97.12 93 GLY A O 1
ATOM 739 N N . GLU A 1 94 ? -7.733 -0.931 4.526 1.00 97.88 94 GLU A N 1
ATOM 740 C CA . GLU A 1 94 ? -7.426 -1.635 5.779 1.00 97.88 94 GLU A CA 1
ATOM 741 C C . GLU A 1 94 ? -7.634 -0.749 7.013 1.00 97.88 94 GLU A C 1
ATOM 743 O O . GLU A 1 94 ? -8.251 -1.187 7.985 1.00 97.88 94 GLU A O 1
ATOM 748 N N . VAL A 1 95 ? -7.199 0.514 6.972 1.00 98.06 95 VAL A N 1
ATOM 749 C CA . VAL A 1 95 ? -7.408 1.476 8.067 1.00 98.06 95 VAL A CA 1
ATOM 750 C C . VAL A 1 95 ? -8.896 1.745 8.275 1.00 98.06 95 VAL A C 1
ATOM 752 O O . VAL A 1 95 ? -9.371 1.724 9.411 1.00 98.06 95 VAL A O 1
ATOM 755 N N . GLN A 1 96 ? -9.664 1.933 7.200 1.00 97.81 96 GLN A N 1
ATOM 756 C CA . GLN A 1 96 ? -11.114 2.120 7.292 1.00 97.81 96 GLN A CA 1
ATOM 757 C C . GLN A 1 96 ? -11.831 0.869 7.816 1.00 97.81 96 GLN A C 1
ATOM 759 O O . GLN A 1 96 ? -12.813 0.972 8.555 1.00 97.81 96 GLN A O 1
ATOM 764 N N . ARG A 1 97 ? -11.381 -0.331 7.433 1.00 97.69 97 ARG A N 1
ATOM 765 C CA . ARG A 1 97 ? -11.914 -1.597 7.957 1.00 97.69 97 ARG A CA 1
ATOM 766 C C . ARG A 1 97 ? -11.625 -1.726 9.451 1.00 97.69 97 ARG A C 1
ATOM 768 O O . ARG A 1 97 ? -12.545 -1.988 10.219 1.00 97.69 97 ARG A O 1
ATOM 775 N N . LEU A 1 98 ? -10.382 -1.480 9.858 1.00 98.31 98 LEU A N 1
ATOM 776 C CA . LEU A 1 98 ? -9.966 -1.551 11.255 1.00 98.31 98 LEU A CA 1
ATOM 777 C C . LEU A 1 98 ? -10.696 -0.514 12.116 1.00 98.31 98 LEU A C 1
ATOM 779 O O . LEU A 1 98 ? -11.179 -0.849 13.193 1.00 98.31 98 LEU A O 1
ATOM 783 N N . SER A 1 99 ? -10.839 0.718 11.624 1.00 98.19 99 SER A N 1
ATOM 784 C CA . SER A 1 99 ? -11.593 1.776 12.304 1.00 98.19 99 SER A CA 1
ATOM 785 C C . SER A 1 99 ? -13.044 1.359 12.560 1.00 98.19 99 SER A C 1
ATOM 787 O O . SER A 1 99 ? -13.523 1.500 13.684 1.00 98.19 99 SER A O 1
ATOM 789 N N . ARG A 1 100 ? -13.715 0.752 11.568 1.00 97.81 100 ARG A N 1
ATOM 790 C CA . ARG A 1 100 ? -15.071 0.201 11.738 1.00 97.81 100 ARG A CA 1
ATOM 791 C C . ARG A 1 100 ? -15.124 -0.879 12.816 1.00 97.81 100 ARG A C 1
ATOM 793 O O . ARG A 1 100 ? -15.999 -0.820 13.671 1.00 97.81 100 ARG A O 1
ATOM 800 N N . THR A 1 101 ? -14.178 -1.818 12.819 1.00 97.88 101 THR A N 1
ATOM 801 C CA . THR A 1 101 ? -14.104 -2.863 13.854 1.00 97.88 101 THR A CA 1
ATOM 802 C C . THR A 1 101 ? -13.892 -2.276 15.248 1.00 97.88 101 THR A C 1
ATOM 804 O O . THR A 1 101 ? -14.515 -2.725 16.202 1.00 97.88 101 THR A O 1
ATOM 807 N N . VAL A 1 102 ? -13.048 -1.254 15.392 1.00 98.31 102 VAL A N 1
ATOM 808 C CA . VAL A 1 102 ? -12.820 -0.604 16.691 1.00 98.31 102 VAL A CA 1
ATOM 809 C C . VAL A 1 102 ? -14.085 0.096 17.193 1.00 98.31 102 VAL A C 1
ATOM 811 O O . VAL A 1 102 ? -14.405 -0.015 18.374 1.00 98.31 102 VAL A O 1
ATOM 814 N N . VAL A 1 103 ? -14.820 0.781 16.316 1.00 98.06 103 VAL A N 1
ATOM 815 C CA . VAL A 1 103 ? -16.099 1.416 16.677 1.00 98.06 103 VAL A CA 1
ATOM 816 C C . VAL A 1 103 ? -17.142 0.370 17.085 1.00 98.06 103 VAL A C 1
ATOM 818 O O . VAL A 1 103 ? -17.843 0.561 18.076 1.00 98.06 103 VAL A O 1
ATOM 821 N N . ASP A 1 104 ? -17.210 -0.752 16.372 1.00 98.25 104 ASP A N 1
ATOM 822 C CA . ASP A 1 104 ? -18.110 -1.867 16.688 1.00 98.25 104 ASP A CA 1
ATOM 823 C C . ASP A 1 104 ? -17.775 -2.536 18.036 1.00 98.25 104 ASP A C 1
ATOM 825 O O . ASP A 1 104 ? -18.647 -2.829 18.856 1.00 98.25 104 ASP A O 1
ATOM 829 N N . LEU A 1 105 ? -16.486 -2.693 18.340 1.00 98.44 105 LEU A N 1
ATOM 830 C CA . LEU A 1 105 ? -16.054 -3.178 19.650 1.00 98.44 105 LEU A CA 1
ATOM 831 C C . LEU A 1 105 ? -16.394 -2.183 20.767 1.00 98.44 105 LEU A C 1
ATOM 833 O O . LEU A 1 105 ? -16.856 -2.596 21.830 1.00 98.44 105 LEU A O 1
ATOM 837 N N . GLN A 1 106 ? -16.217 -0.878 20.539 1.00 97.81 106 GLN A N 1
ATOM 838 C CA . GLN A 1 106 ? -16.605 0.150 21.511 1.00 97.81 106 GLN A CA 1
ATOM 839 C C . GLN A 1 106 ? -18.115 0.149 21.778 1.00 97.81 106 GLN A C 1
ATOM 841 O O . GLN A 1 106 ? -18.527 0.271 22.932 1.00 97.81 106 GLN A O 1
ATOM 846 N N . SER A 1 107 ? -18.947 -0.025 20.747 1.00 98.12 107 SER A N 1
ATOM 847 C CA . SER A 1 107 ? -20.403 -0.096 20.919 1.00 98.12 107 SER A CA 1
ATOM 848 C C . SER A 1 107 ? -20.807 -1.336 21.722 1.00 98.12 107 SER A C 1
ATOM 850 O O . SER A 1 107 ? -21.613 -1.231 22.649 1.00 98.12 107 SER A O 1
ATOM 852 N N . THR A 1 108 ? -20.175 -2.480 21.445 1.00 97.81 108 THR A N 1
ATOM 853 C CA . THR A 1 108 ? -20.393 -3.735 22.173 1.00 97.81 108 THR A CA 1
ATOM 854 C C . THR A 1 108 ? -20.006 -3.598 23.648 1.00 97.81 108 THR A C 1
ATOM 856 O O . THR A 1 108 ? -20.785 -3.963 24.530 1.00 97.81 108 THR A O 1
ATOM 859 N N . LEU A 1 109 ? -18.840 -3.012 23.943 1.00 98.06 109 LEU A N 1
ATOM 860 C CA . LEU A 1 109 ? -18.381 -2.774 25.317 1.00 98.06 109 LEU A CA 1
ATOM 861 C C . LEU A 1 109 ? -19.283 -1.796 26.076 1.00 98.06 109 LEU A C 1
ATOM 863 O O . LEU A 1 109 ? -19.612 -2.039 27.240 1.00 98.06 109 LEU A O 1
ATOM 867 N N . ASN A 1 110 ? -19.731 -0.722 25.425 1.00 97.50 110 ASN A N 1
ATOM 868 C CA . ASN A 1 110 ? -20.667 0.220 26.034 1.00 97.50 110 ASN A CA 1
ATOM 869 C C . ASN A 1 110 ? -22.023 -0.443 26.304 1.00 97.50 110 ASN A C 1
ATOM 871 O O . ASN A 1 110 ? -22.603 -0.239 27.370 1.00 97.50 110 ASN A O 1
ATOM 875 N N . GLY A 1 111 ? -22.507 -1.276 25.379 1.00 97.19 111 GLY A N 1
ATOM 876 C CA . GLY A 1 111 ? -23.726 -2.063 25.558 1.00 97.19 111 GLY A CA 1
ATOM 877 C C . GLY A 1 111 ? -23.642 -2.990 26.771 1.00 97.19 111 GLY A C 1
ATOM 878 O O . GLY A 1 111 ? -24.528 -2.966 27.625 1.00 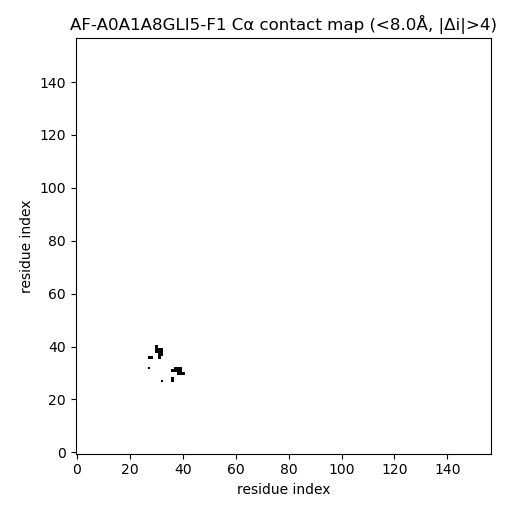97.19 111 GLY A O 1
ATOM 879 N N . LEU A 1 112 ? -22.545 -3.741 26.893 1.00 97.38 112 LEU A N 1
ATOM 880 C CA . LEU A 1 112 ? -22.283 -4.618 28.038 1.00 97.38 112 LEU A CA 1
ATOM 881 C C . LEU A 1 112 ? -22.191 -3.835 29.356 1.00 97.38 112 LEU A C 1
ATOM 883 O O . LEU A 1 112 ? -22.796 -4.232 30.349 1.00 97.38 112 LEU A O 1
ATOM 887 N N . THR A 1 113 ? -21.488 -2.701 29.359 1.00 97.31 113 THR A N 1
ATOM 888 C CA . THR A 1 113 ? -21.339 -1.845 30.550 1.00 97.31 113 THR A CA 1
ATOM 889 C C . THR A 1 113 ? -22.690 -1.301 31.019 1.00 97.31 113 THR A C 1
ATOM 891 O O . THR A 1 113 ? -23.018 -1.387 32.203 1.00 97.31 113 THR A O 1
ATOM 894 N N . ASN A 1 114 ? -23.512 -0.803 30.092 1.00 96.50 114 ASN A N 1
ATOM 895 C CA . ASN A 1 114 ? -24.854 -0.303 30.396 1.00 96.50 114 ASN A CA 1
ATOM 896 C C . ASN A 1 114 ? -25.783 -1.425 30.885 1.00 96.50 114 ASN A C 1
ATOM 898 O O . ASN A 1 114 ? -26.557 -1.229 31.824 1.00 96.50 114 ASN A O 1
ATOM 902 N N . ASN A 1 115 ? -25.697 -2.615 30.286 1.00 97.00 115 ASN A N 1
ATOM 903 C CA . ASN A 1 115 ? -26.480 -3.770 30.715 1.00 97.00 115 ASN A CA 1
ATOM 904 C C . ASN A 1 115 ? -26.106 -4.219 32.138 1.00 97.00 115 ASN A C 1
ATOM 906 O O . ASN A 1 115 ? -26.984 -4.480 32.955 1.00 97.00 115 ASN A O 1
ATOM 910 N N . LEU A 1 116 ? -24.816 -4.253 32.473 1.00 97.06 116 LEU A N 1
ATOM 911 C CA . LEU A 1 116 ? -24.371 -4.622 33.816 1.00 97.06 116 LEU A CA 1
ATOM 912 C C . LEU A 1 116 ? -24.831 -3.600 34.867 1.00 97.06 116 LEU A C 1
ATOM 914 O O . LEU A 1 116 ? -25.356 -3.984 35.910 1.00 97.06 116 LEU A O 1
ATOM 918 N N . LEU A 1 117 ? -24.689 -2.302 34.575 1.00 96.38 117 LEU A N 1
ATOM 919 C CA . LEU A 1 117 ? -25.152 -1.235 35.467 1.00 96.38 117 LEU A CA 1
ATOM 920 C C . LEU A 1 117 ? -26.661 -1.306 35.720 1.00 96.38 117 LEU A C 1
ATOM 922 O O . LEU A 1 117 ? -27.093 -1.167 36.861 1.00 96.38 117 LEU A O 1
ATOM 926 N N . THR A 1 118 ? -27.455 -1.545 34.675 1.00 96.31 118 THR A N 1
ATOM 927 C CA . THR A 1 118 ? -28.917 -1.653 34.798 1.00 96.31 118 THR A CA 1
ATOM 928 C C . THR A 1 118 ? -29.338 -2.884 35.597 1.00 96.31 118 THR A C 1
ATOM 930 O O . THR A 1 118 ? -30.147 -2.739 36.508 1.00 96.31 118 THR A O 1
ATOM 933 N N . ASN A 1 119 ? -28.739 -4.057 35.355 1.00 96.44 119 ASN A N 1
ATOM 934 C CA . ASN A 1 119 ? -29.023 -5.261 36.148 1.00 96.44 119 ASN A CA 1
ATOM 935 C C . ASN A 1 119 ? -28.696 -5.063 37.634 1.00 96.44 119 ASN A C 1
ATOM 937 O O . ASN A 1 119 ? -29.542 -5.310 38.489 1.00 96.44 119 ASN A O 1
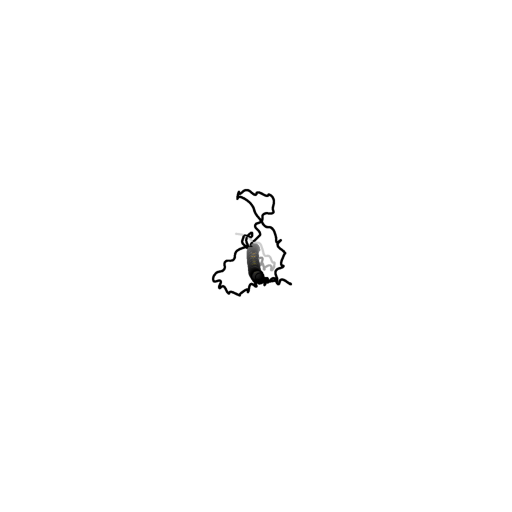ATOM 941 N N . LEU A 1 120 ? -27.503 -4.547 37.954 1.00 96.81 120 LEU A N 1
ATOM 942 C CA . LEU A 1 120 ? -27.115 -4.292 39.346 1.00 96.81 120 LEU A CA 1
ATOM 943 C C . LEU A 1 120 ? -28.030 -3.263 40.021 1.00 96.81 120 LEU A C 1
ATOM 945 O O . LEU A 1 120 ? -28.374 -3.404 41.199 1.00 96.81 120 LEU A O 1
ATOM 949 N N . GLN A 1 121 ? -28.430 -2.224 39.284 1.00 96.19 121 GLN A N 1
ATOM 950 C CA . GLN A 1 121 ? -29.353 -1.214 39.786 1.00 96.19 121 GLN A CA 1
ATOM 951 C C . GLN A 1 121 ? -30.739 -1.810 40.060 1.00 96.19 121 GLN A C 1
ATOM 953 O O . GLN A 1 121 ? -31.335 -1.509 41.097 1.00 96.19 121 GLN A O 1
ATOM 958 N N . ASP A 1 122 ? -31.247 -2.647 39.160 1.00 96.31 122 ASP A N 1
ATOM 959 C CA . ASP A 1 122 ? -32.546 -3.298 39.307 1.00 96.31 122 ASP A CA 1
ATOM 960 C C . ASP A 1 122 ? -32.551 -4.304 40.457 1.00 96.31 122 ASP A C 1
ATOM 962 O O . ASP A 1 122 ? -33.491 -4.299 41.253 1.00 96.31 122 ASP A O 1
ATOM 966 N N . ASP A 1 123 ? -31.495 -5.100 40.616 1.00 95.38 123 ASP A N 1
ATOM 967 C CA . ASP A 1 123 ? -31.365 -6.045 41.728 1.00 95.38 123 ASP A CA 1
ATOM 968 C C . ASP A 1 123 ? -31.285 -5.322 43.076 1.00 95.38 123 ASP A C 1
ATOM 970 O O . ASP A 1 123 ? -31.971 -5.696 44.030 1.00 95.38 123 ASP A O 1
ATOM 974 N N . SER A 1 124 ? -30.532 -4.220 43.145 1.00 95.62 124 SER A N 1
ATOM 975 C CA . SER A 1 124 ? -30.442 -3.390 44.353 1.00 95.62 124 SER A CA 1
ATOM 976 C C . SER A 1 124 ? -31.789 -2.752 44.702 1.00 95.62 124 SER A C 1
ATOM 978 O O . SER A 1 124 ? -32.210 -2.774 45.860 1.00 95.62 124 SER A O 1
ATOM 980 N N . LYS A 1 125 ? -32.510 -2.222 43.702 1.00 95.19 125 LYS A N 1
ATOM 981 C CA . LYS A 1 125 ? -33.862 -1.669 43.885 1.00 95.19 125 LYS A CA 1
ATOM 982 C C . LYS A 1 125 ? -34.844 -2.740 44.344 1.00 95.19 125 LYS A C 1
ATOM 984 O O . LYS A 1 125 ? -35.596 -2.500 45.283 1.00 95.19 125 LYS A O 1
ATOM 989 N N . LYS A 1 126 ? -34.838 -3.918 43.716 1.00 95.25 126 LYS A N 1
ATOM 990 C CA . LYS A 1 126 ? -35.701 -5.045 44.096 1.00 95.25 126 LYS A CA 1
ATOM 991 C C . LYS A 1 126 ? -35.410 -5.517 45.513 1.00 95.25 126 LYS A C 1
ATOM 993 O O . LYS A 1 126 ? -36.353 -5.742 46.269 1.00 95.25 126 LYS A O 1
ATOM 998 N N . MET A 1 127 ? -34.138 -5.622 45.895 1.00 94.38 127 MET A N 1
ATOM 999 C CA . MET A 1 127 ? -33.747 -5.984 47.257 1.00 94.38 127 MET A CA 1
ATOM 1000 C C . MET A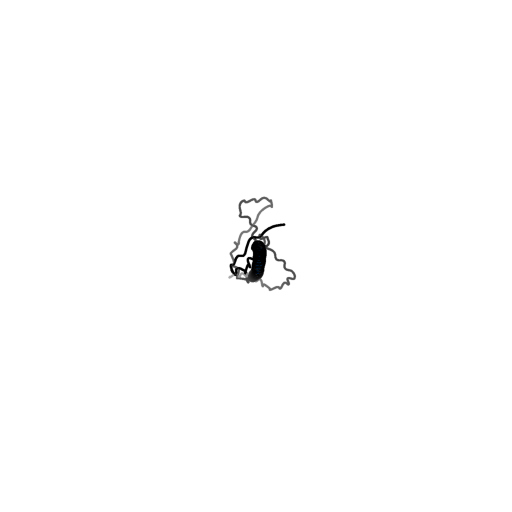 1 127 ? -34.235 -4.938 48.266 1.00 94.38 127 MET A C 1
ATOM 1002 O O . MET A 1 127 ? -34.869 -5.305 49.254 1.00 94.38 127 MET A O 1
ATOM 1006 N N . LEU A 1 128 ? -34.027 -3.646 47.991 1.00 94.69 128 LEU A N 1
ATOM 1007 C CA . LEU A 1 128 ? -34.521 -2.559 48.843 1.00 94.69 128 LEU A CA 1
ATOM 1008 C C . LEU A 1 128 ? -36.048 -2.576 48.973 1.00 94.69 128 LEU A C 1
ATOM 1010 O O . LEU A 1 128 ? -36.557 -2.480 50.085 1.00 94.69 128 LEU A O 1
ATOM 1014 N N . LEU A 1 129 ? -36.779 -2.743 47.868 1.00 92.06 129 LEU A N 1
ATOM 1015 C CA . LEU A 1 129 ? -38.242 -2.840 47.877 1.00 92.06 129 LEU A CA 1
ATOM 1016 C C . LEU A 1 129 ? -38.733 -4.074 48.641 1.00 92.06 129 LEU A C 1
ATOM 1018 O O . LEU A 1 129 ? -39.704 -3.981 49.383 1.00 92.06 129 LEU A O 1
ATOM 1022 N N . THR A 1 130 ? -38.055 -5.213 48.499 1.00 92.25 130 THR A N 1
ATOM 1023 C CA . THR A 1 130 ? -38.390 -6.445 49.231 1.00 92.25 130 THR A CA 1
ATOM 1024 C C . THR A 1 130 ? -38.205 -6.247 50.734 1.00 92.25 130 THR A C 1
ATOM 1026 O O . THR A 1 130 ? -39.084 -6.599 51.516 1.00 92.25 130 THR A O 1
ATOM 1029 N N . LEU A 1 131 ? -37.095 -5.625 51.146 1.00 91.94 131 LEU A N 1
ATOM 1030 C CA . LEU A 1 131 ? -36.841 -5.294 52.549 1.00 91.94 131 LEU A CA 1
ATOM 1031 C C . LEU A 1 131 ? -37.864 -4.285 53.090 1.00 91.94 131 LEU A C 1
ATOM 1033 O O . LEU A 1 131 ? -38.404 -4.494 54.172 1.00 91.94 131 LEU A O 1
ATOM 1037 N N . LEU A 1 132 ? -38.176 -3.230 52.332 1.00 90.50 132 LEU A N 1
ATOM 1038 C CA . LEU A 1 132 ? -39.182 -2.228 52.701 1.00 90.50 132 LEU A CA 1
ATOM 1039 C C . LEU A 1 132 ? -40.586 -2.834 52.834 1.00 90.50 132 LEU A C 1
ATOM 1041 O O . LEU A 1 132 ? -41.288 -2.514 53.791 1.00 90.50 132 LEU A O 1
ATOM 1045 N N . ASN A 1 133 ? -40.980 -3.733 51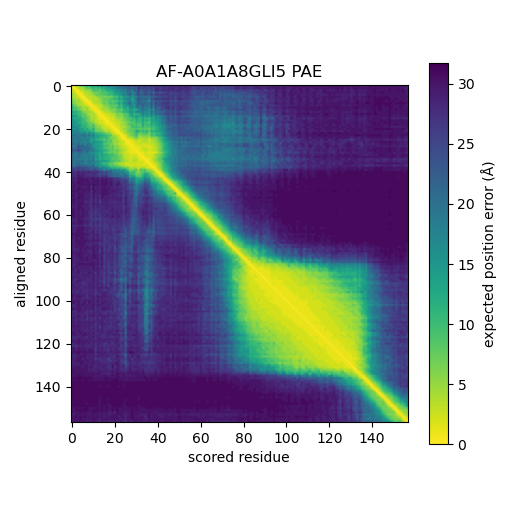.928 1.00 84.94 133 ASN A N 1
ATOM 1046 C CA . ASN A 1 133 ? -42.264 -4.434 52.001 1.00 84.94 133 ASN A CA 1
ATOM 1047 C C . ASN A 1 133 ? -42.345 -5.365 53.214 1.00 84.94 133 ASN A C 1
ATOM 1049 O O . ASN A 1 133 ? -43.373 -5.392 53.877 1.00 84.94 133 ASN A O 1
ATOM 1053 N N . ASN A 1 134 ? -41.270 -6.085 53.547 1.00 75.62 134 ASN A N 1
ATOM 1054 C CA . ASN A 1 134 ? -41.242 -6.954 54.729 1.00 75.62 134 ASN A CA 1
ATOM 1055 C C . ASN A 1 134 ? -41.297 -6.167 56.053 1.00 75.62 134 ASN A C 1
ATOM 1057 O O . ASN A 1 134 ? -41.689 -6.718 57.078 1.00 75.62 134 ASN A O 1
ATOM 1061 N N . MET A 1 135 ? -40.910 -4.887 56.033 1.00 66.75 135 MET A N 1
ATOM 1062 C CA . MET A 1 135 ? -40.984 -3.980 57.183 1.00 66.75 135 MET A CA 1
ATOM 1063 C C . MET A 1 135 ? -42.312 -3.209 57.270 1.00 66.75 135 MET A C 1
ATOM 1065 O O . MET A 1 135 ? -42.569 -2.594 58.302 1.00 66.75 135 MET A O 1
ATOM 1069 N N . HIS A 1 136 ? -43.154 -3.228 56.227 1.00 59.88 136 HIS A N 1
ATOM 1070 C CA . HIS A 1 136 ? -44.525 -2.712 56.280 1.00 59.88 136 HIS A CA 1
ATOM 1071 C C . HIS A 1 136 ? -45.448 -3.834 56.782 1.00 59.88 136 HIS A C 1
ATOM 1073 O O . HIS A 1 136 ? -45.716 -4.778 56.035 1.00 59.88 136 HIS A O 1
ATOM 1079 N N . PRO A 1 137 ? -45.971 -3.776 58.021 1.00 50.25 137 PRO A N 1
ATOM 1080 C CA . PRO A 1 137 ? -47.007 -4.708 58.433 1.00 50.25 137 PRO A CA 1
ATOM 1081 C C . PRO A 1 137 ? -48.213 -4.501 57.512 1.00 50.25 137 PRO A C 1
ATOM 1083 O O . PRO A 1 137 ? -48.585 -3.359 57.230 1.00 50.25 137 PRO A O 1
ATOM 1086 N N . GLN A 1 138 ? -48.849 -5.583 57.058 1.00 47.19 138 GLN A N 1
ATOM 1087 C CA . GLN A 1 138 ? -50.204 -5.519 56.512 1.00 47.19 138 GLN A CA 1
ATOM 1088 C C . GLN A 1 138 ? -51.140 -4.921 57.577 1.00 47.19 138 GLN A C 1
ATOM 1090 O O . GLN A 1 138 ? -51.739 -5.647 58.366 1.00 47.19 138 GLN A O 1
ATOM 1095 N N . ASN A 1 139 ? -51.309 -3.601 57.588 1.00 42.97 139 ASN A N 1
ATOM 1096 C CA . ASN A 1 139 ? -52.428 -2.953 58.260 1.00 42.97 139 ASN A CA 1
ATOM 1097 C C . ASN A 1 139 ? -53.669 -3.092 57.372 1.00 42.97 139 ASN A C 1
ATOM 1099 O O . ASN A 1 139 ? -54.111 -2.138 56.743 1.00 42.97 139 ASN A O 1
ATOM 1103 N N . ASN A 1 140 ? -54.231 -4.299 57.331 1.00 44.91 140 ASN A N 1
ATOM 1104 C CA . ASN A 1 140 ? -55.638 -4.498 56.991 1.00 44.91 140 ASN A CA 1
ATOM 1105 C C . ASN A 1 140 ? -56.376 -4.946 58.256 1.00 44.91 140 ASN A C 1
ATOM 1107 O O . ASN A 1 140 ? -56.793 -6.093 58.387 1.00 44.91 140 ASN A O 1
ATOM 1111 N N . SER A 1 141 ? -56.535 -4.017 59.197 1.00 38.75 141 SER A N 1
ATOM 1112 C CA . SER A 1 141 ? -57.527 -4.112 60.263 1.00 38.75 141 SER A CA 1
ATOM 1113 C C . SER A 1 141 ? -58.817 -3.428 59.796 1.00 38.75 141 SER A C 1
ATOM 1115 O O . SER A 1 141 ? -59.083 -2.282 60.153 1.00 38.75 141 SER A O 1
ATOM 1117 N N . ASN A 1 142 ? -59.628 -4.120 58.996 1.00 48.31 142 ASN A N 1
ATOM 1118 C CA . ASN A 1 142 ? -61.035 -3.752 58.846 1.00 48.31 142 ASN A CA 1
ATOM 1119 C C . ASN A 1 142 ? -61.856 -4.536 59.874 1.00 48.31 142 ASN A C 1
ATOM 1121 O O . ASN A 1 142 ? -62.381 -5.598 59.559 1.00 48.31 142 ASN A O 1
ATOM 1125 N N . SER A 1 143 ? -61.981 -3.997 61.088 1.00 40.09 143 SER A N 1
ATOM 1126 C CA . SER A 1 143 ? -63.161 -4.222 61.934 1.00 40.09 143 SER A CA 1
ATOM 1127 C C . SER A 1 143 ? -63.212 -3.198 63.073 1.00 40.09 143 SER A C 1
ATOM 1129 O O . SER A 1 143 ? -62.814 -3.474 64.203 1.00 40.09 143 SER A O 1
ATOM 1131 N N . SER A 1 144 ? -63.726 -2.006 62.783 1.00 37.88 144 SER A N 1
ATOM 1132 C CA . SER A 1 144 ? -64.299 -1.119 63.799 1.00 37.88 144 SER A CA 1
ATOM 1133 C C . SER A 1 144 ? -65.747 -0.833 63.412 1.00 37.88 144 SER A C 1
ATOM 1135 O O . SER A 1 144 ? -66.039 0.140 62.721 1.00 37.88 144 SER A O 1
ATOM 1137 N N . GLY A 1 145 ? -66.635 -1.740 63.814 1.00 35.00 145 GLY A N 1
ATOM 1138 C CA . GLY A 1 145 ? -68.064 -1.489 63.959 1.00 35.00 145 GLY A CA 1
A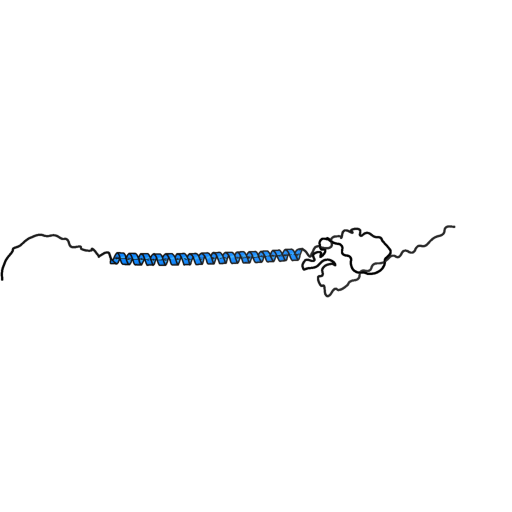TOM 1139 C C . GLY A 1 145 ? -68.362 -1.436 65.452 1.00 35.00 145 GLY A C 1
ATOM 1140 O O . GLY A 1 145 ? -68.212 -2.441 66.140 1.00 35.00 145 GLY A O 1
ATOM 1141 N N . ALA A 1 146 ? -68.673 -0.243 65.943 1.00 40.19 146 ALA A N 1
ATOM 1142 C CA . ALA A 1 146 ? -69.099 0.018 67.307 1.00 40.19 146 ALA A CA 1
ATOM 1143 C C . ALA A 1 146 ? -70.492 -0.571 67.562 1.00 40.19 146 ALA A C 1
ATOM 1145 O O . ALA A 1 146 ? -71.356 -0.422 66.706 1.00 40.19 146 ALA A O 1
ATOM 1146 N N . GLU A 1 147 ? -70.729 -1.134 68.748 1.00 38.22 147 GLU A N 1
ATOM 1147 C CA . GLU A 1 147 ? -71.978 -0.885 69.474 1.00 38.22 147 GLU A CA 1
ATOM 1148 C C . GLU A 1 147 ? -71.838 -1.215 70.968 1.00 38.22 147 GLU A C 1
ATOM 1150 O O . GLU A 1 147 ? -71.132 -2.131 71.384 1.00 38.22 147 GLU A O 1
ATOM 1155 N N . GLU A 1 148 ? -72.483 -0.367 71.753 1.00 45.88 148 GLU A N 1
ATOM 1156 C CA . GLU A 1 148 ? -72.442 -0.168 73.197 1.00 45.88 148 GLU A CA 1
ATOM 1157 C C . GLU A 1 148 ? -73.644 -0.871 73.851 1.00 45.88 148 GLU A C 1
ATOM 1159 O O . GLU A 1 148 ? -74.755 -0.685 73.370 1.00 45.88 148 GLU A O 1
ATOM 1164 N N . ASN A 1 149 ? -73.460 -1.628 74.948 1.00 42.81 149 ASN A N 1
ATOM 1165 C CA . ASN A 1 149 ? -74.344 -1.578 76.133 1.00 42.81 149 ASN A CA 1
ATOM 1166 C C . ASN A 1 149 ? -73.793 -2.426 77.313 1.00 42.81 149 ASN A C 1
ATOM 1168 O O . ASN A 1 149 ? -73.155 -3.452 77.068 1.00 42.81 149 ASN A O 1
ATOM 1172 N N . PRO A 1 150 ? -74.049 -2.052 78.587 1.00 62.47 150 PRO A N 1
ATOM 1173 C CA . PRO A 1 150 ? -73.431 -2.639 79.772 1.00 62.47 150 PRO A CA 1
ATOM 1174 C C . PRO A 1 150 ? -74.356 -3.630 80.499 1.00 62.47 150 PRO A C 1
ATOM 1176 O O . PRO A 1 150 ? -75.576 -3.478 80.494 1.00 62.47 150 PRO A O 1
ATOM 1179 N N . ALA A 1 151 ? -73.781 -4.591 81.226 1.00 37.75 151 ALA A N 1
ATOM 1180 C CA . ALA A 1 151 ? -74.487 -5.279 82.306 1.00 37.75 151 ALA A CA 1
ATOM 1181 C C . ALA A 1 151 ? -73.519 -5.870 83.350 1.00 37.75 151 ALA A C 1
ATOM 1183 O O . ALA A 1 151 ? -72.830 -6.846 83.091 1.00 37.75 151 ALA A O 1
ATOM 1184 N N . VAL A 1 152 ? -73.556 -5.245 84.532 1.00 46.47 152 VAL A N 1
ATOM 1185 C CA . VAL A 1 152 ? -73.636 -5.863 85.869 1.00 46.47 152 VAL A CA 1
ATOM 1186 C C . VAL A 1 152 ? -72.432 -6.668 86.393 1.00 46.47 152 VAL A C 1
ATOM 1188 O O . VAL A 1 152 ? -72.098 -7.754 85.936 1.00 46.47 152 VAL A O 1
ATOM 1191 N N . LEU A 1 153 ? -71.854 -6.117 87.465 1.00 53.88 153 LEU A N 1
ATOM 1192 C CA . LEU A 1 153 ? -71.061 -6.798 88.489 1.00 53.88 153 LEU A CA 1
ATOM 1193 C C . LEU A 1 153 ? -71.928 -7.792 89.281 1.00 53.88 153 LEU A C 1
ATOM 1195 O O . LEU A 1 153 ? -72.938 -7.373 89.839 1.00 53.88 153 LEU A O 1
ATOM 1199 N N . ASP A 1 154 ? -71.476 -9.038 89.403 1.00 43.41 154 ASP A N 1
ATOM 1200 C CA . ASP A 1 154 ? -71.671 -9.939 90.557 1.00 43.41 154 ASP A CA 1
ATOM 1201 C C . ASP A 1 154 ? -70.657 -11.092 90.361 1.00 43.41 154 ASP A C 1
ATOM 1203 O O . ASP A 1 154 ? -70.455 -11.539 89.237 1.00 43.41 154 ASP A O 1
ATOM 1207 N N . GLY A 1 155 ? -69.863 -11.585 91.306 1.00 44.81 155 GLY A N 1
ATOM 1208 C CA . GLY A 1 155 ? -70.062 -11.673 92.741 1.00 44.81 155 GLY A CA 1
ATOM 1209 C C . GLY A 1 155 ? -69.953 -13.149 93.150 1.00 44.81 155 GLY A C 1
ATOM 1210 O O . GLY A 1 155 ? -70.902 -13.897 92.998 1.00 44.81 155 GLY A O 1
ATOM 1211 N N . HIS A 1 156 ? -68.798 -13.514 93.716 1.00 46.12 156 HIS A N 1
ATOM 1212 C CA . HIS A 1 156 ? -68.577 -14.607 94.679 1.00 46.12 156 HIS A CA 1
ATOM 1213 C C . HIS A 1 156 ? -68.505 -16.099 94.260 1.00 46.12 156 HIS A C 1
ATOM 1215 O O . HIS A 1 156 ? -69.415 -16.663 93.671 1.00 46.12 156 HIS A O 1
ATOM 1221 N N . GLN A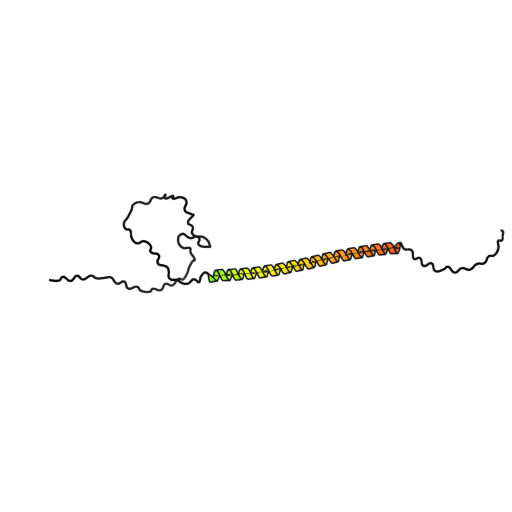 1 157 ? -67.424 -16.695 94.804 1.00 41.25 157 GLN A N 1
ATOM 1222 C CA . GLN A 1 157 ? -67.145 -18.081 95.236 1.00 41.25 157 GLN A CA 1
ATOM 1223 C C . GLN A 1 157 ? -66.982 -19.187 94.184 1.00 41.25 157 GLN A C 1
ATOM 1225 O O . GLN A 1 157 ? -67.987 -19.702 93.658 1.00 41.25 157 GLN A O 1
#

Secondary structure (DSSP, 8-state):
-PPPPP-PPP-----------------PPTTEETTTTEE------------------------------------SHHHHHHHHHHHHHHHHHHHHHHHHHHHHHHHHHHHHHHHHHHHHHHHHHHHHHHHHHHHS---------------------

Mean predicted aligned error: 22.28 Å

InterPro domains:
  IPR011489 EMI domain [PF07546] (5-34)
  IPR011489 EMI domain [PS51041] (1-39)

Organism: NCBI:txid1143690

Radius of gyration: 53.39 Å; Cα contacts (8 Å, |Δi|>4): 13; chains: 1; bounding box: 129×43×160 Å